Protein AF-A0A399IQY9-F1 (afdb_monomer_lite)

Radius of gyration: 13.83 Å; chains: 1; bounding box: 30×22×38 Å

Secondary structure (DSSP, 8-state):
--TT-EEEEEEEEHHHHHHH-GGGEETTEE---TTS---EEEE-HHHHHHHHHHTT-EEEEEEEEPPSSGGG--EEEEEEE-

Sequence (82 aa):
MKDNGIINFSGHEREYEEINYPHCLVGKKFFPYKDEGIDWEIFTIDELRELAQKSELNVLNCERGKIYREEEGTIIHCVCRK

pLDDT: mean 93.05, std 5.09, range [73.0, 97.56]

Structure (mmCIF, N/CA/C/O backbone):
data_AF-A0A399IQY9-F1
#
_entry.id   AF-A0A399IQY9-F1
#
loop_
_atom_site.group_PDB
_atom_site.id
_atom_site.type_symbol
_atom_site.label_atom_id
_atom_site.label_alt_id
_atom_site.label_comp_id
_atom_site.label_asym_id
_atom_site.label_entity_id
_atom_site.label_seq_id
_atom_site.pdbx_PDB_ins_code
_atom_site.Cartn_x
_atom_site.Cartn_y
_atom_site.Cartn_z
_atom_site.occupancy
_atom_site.B_iso_or_equiv
_atom_site.auth_seq_id
_atom_site.auth_comp_id
_atom_site.auth_asym_id
_atom_site.auth_atom_id
_atom_site.pdbx_PDB_model_num
ATOM 1 N N . MET A 1 1 ? -18.540 -5.123 9.717 1.00 73.00 1 MET A N 1
ATOM 2 C CA . MET A 1 1 ? -17.511 -5.264 10.773 1.00 73.00 1 MET A CA 1
ATOM 3 C C . MET A 1 1 ? -18.179 -5.076 12.121 1.00 73.00 1 MET A C 1
ATOM 5 O O . MET A 1 1 ? -19.136 -4.311 12.176 1.00 73.00 1 MET A O 1
ATOM 9 N N . LYS A 1 2 ? -17.725 -5.803 13.147 1.00 83.56 2 LYS A N 1
ATOM 10 C CA . LYS A 1 2 ? -18.197 -5.632 14.530 1.00 83.56 2 LYS A CA 1
ATOM 11 C C . LYS A 1 2 ? -17.765 -4.258 15.053 1.00 83.56 2 LYS A C 1
ATOM 13 O O . LYS A 1 2 ? -16.724 -3.768 14.616 1.00 83.56 2 LYS A O 1
ATOM 18 N N . ASP A 1 3 ? -18.535 -3.682 15.968 1.00 86.75 3 ASP A N 1
ATOM 19 C CA . ASP A 1 3 ? -18.182 -2.421 16.631 1.00 86.75 3 ASP A CA 1
ATOM 20 C C . ASP A 1 3 ? -16.824 -2.552 17.331 1.00 86.75 3 ASP A C 1
ATOM 22 O O . ASP A 1 3 ? -16.531 -3.597 17.926 1.00 86.75 3 ASP A O 1
ATOM 26 N N . ASN A 1 4 ? -15.980 -1.519 17.230 1.00 89.88 4 ASN A N 1
ATOM 27 C CA . ASN A 1 4 ? -14.583 -1.524 17.681 1.00 89.88 4 ASN A CA 1
ATOM 28 C C . ASN A 1 4 ? -13.694 -2.591 17.015 1.00 89.88 4 ASN A C 1
ATOM 30 O O . ASN A 1 4 ? -12.596 -2.883 17.499 1.00 89.88 4 ASN A O 1
ATOM 34 N N . GLY A 1 5 ? -14.143 -3.183 15.907 1.00 94.50 5 GLY A N 1
ATOM 35 C CA . GLY A 1 5 ? -13.357 -4.134 15.134 1.00 94.50 5 GLY A CA 1
ATOM 36 C C . GLY A 1 5 ? -12.121 -3.474 14.529 1.00 94.50 5 GLY A C 1
ATOM 37 O O . GLY A 1 5 ? -12.184 -2.344 14.046 1.00 94.50 5 GLY A O 1
ATOM 38 N N . ILE A 1 6 ? -11.002 -4.198 14.533 1.00 96.19 6 ILE A N 1
ATOM 39 C CA . ILE A 1 6 ? -9.790 -3.798 13.818 1.00 96.19 6 ILE A CA 1
ATOM 40 C C . ILE A 1 6 ? -9.861 -4.330 12.391 1.00 96.19 6 ILE A C 1
ATOM 42 O O . ILE A 1 6 ? -10.148 -5.510 12.177 1.00 96.19 6 ILE A O 1
ATOM 46 N N . ILE A 1 7 ? -9.580 -3.459 11.429 1.00 94.94 7 ILE A N 1
ATOM 47 C CA . ILE A 1 7 ? -9.393 -3.808 10.024 1.00 94.94 7 ILE A CA 1
ATOM 48 C C . ILE A 1 7 ? -7.975 -3.442 9.605 1.00 94.94 7 ILE A C 1
ATOM 50 O O . ILE A 1 7 ? -7.431 -2.416 10.012 1.00 94.94 7 ILE A O 1
ATOM 54 N N . ASN A 1 8 ? -7.382 -4.310 8.798 1.00 93.69 8 ASN A N 1
ATOM 55 C CA . ASN A 1 8 ? -6.103 -4.087 8.157 1.00 93.69 8 ASN A CA 1
ATOM 56 C C . ASN A 1 8 ? -6.312 -4.197 6.645 1.00 93.69 8 ASN A C 1
ATOM 58 O O . ASN A 1 8 ? -6.953 -5.145 6.188 1.00 93.69 8 ASN A O 1
ATOM 62 N N . PHE A 1 9 ? -5.792 -3.229 5.900 1.00 93.62 9 PHE A N 1
ATOM 63 C CA . PHE A 1 9 ? -5.730 -3.263 4.446 1.00 93.62 9 PHE A CA 1
ATOM 64 C C . PHE A 1 9 ? -4.389 -2.710 3.959 1.00 93.62 9 PHE A C 1
ATOM 66 O O . PHE A 1 9 ? -3.659 -2.048 4.703 1.00 93.62 9 PHE A O 1
ATOM 73 N N . SER A 1 10 ? -4.073 -2.977 2.696 1.00 94.44 10 SER A N 1
ATOM 74 C CA . SER A 1 10 ? -2.864 -2.483 2.047 1.00 94.44 10 SER A CA 1
ATOM 75 C C . SER A 1 10 ? -3.116 -2.089 0.596 1.00 94.44 10 SER A C 1
ATOM 77 O O . SER A 1 10 ? -4.035 -2.610 -0.032 1.00 94.44 10 SER A O 1
ATOM 79 N N . GLY A 1 11 ? -2.272 -1.208 0.065 1.00 94.94 11 GLY A N 1
ATOM 80 C CA . GLY A 1 11 ? -2.202 -0.857 -1.358 1.00 94.94 11 GLY A CA 1
ATOM 81 C C . GLY A 1 11 ? -0.753 -0.614 -1.776 1.00 94.94 11 GLY A C 1
ATOM 82 O O . GLY A 1 11 ? 0.095 -0.430 -0.906 1.00 94.94 11 GLY A O 1
ATOM 83 N N . HIS A 1 12 ? -0.448 -0.629 -3.074 1.00 96.38 12 HIS A N 1
ATOM 84 C CA . HIS A 1 12 ? 0.917 -0.373 -3.551 1.00 96.38 12 HIS A CA 1
ATOM 85 C C . HIS A 1 12 ? 1.277 1.108 -3.420 1.00 96.38 12 HIS A C 1
ATOM 87 O O . HIS A 1 12 ? 0.416 1.978 -3.578 1.00 96.38 12 HIS A O 1
ATOM 93 N N . GLU A 1 13 ? 2.531 1.407 -3.087 1.00 96.31 13 GLU A N 1
ATOM 94 C CA . GLU A 1 13 ? 2.950 2.776 -2.798 1.00 96.31 13 GLU A CA 1
ATOM 95 C C . GLU A 1 13 ? 3.464 3.497 -4.042 1.00 96.31 13 GLU A C 1
ATOM 97 O O . GLU A 1 13 ? 4.475 3.131 -4.633 1.00 96.31 13 GLU A O 1
ATOM 102 N N . ARG A 1 14 ? 2.788 4.583 -4.40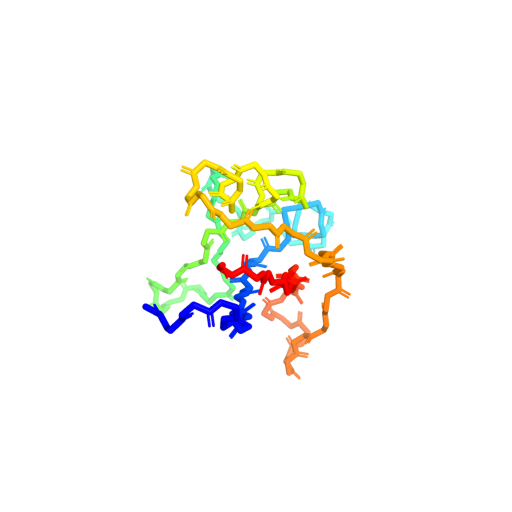6 1.00 97.00 14 ARG A N 1
ATOM 103 C CA . ARG A 1 14 ? 3.074 5.329 -5.630 1.00 97.00 14 ARG A CA 1
ATOM 104 C C . ARG A 1 14 ? 4.502 5.873 -5.691 1.00 97.00 14 ARG A C 1
ATOM 106 O O . ARG A 1 14 ? 5.141 5.719 -6.721 1.00 97.00 14 ARG A O 1
ATOM 113 N N . GLU A 1 15 ? 4.992 6.505 -4.625 1.00 95.56 15 GLU A N 1
ATOM 114 C CA . GLU A 1 15 ? 6.285 7.209 -4.654 1.00 95.56 15 GLU A CA 1
ATOM 115 C C . GLU A 1 15 ? 7.457 6.252 -4.915 1.00 95.56 15 GLU A C 1
ATOM 117 O O . GLU A 1 15 ? 8.358 6.549 -5.698 1.00 95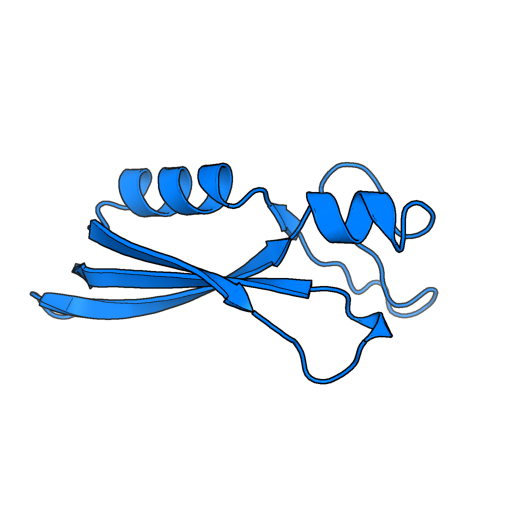.56 15 GLU A O 1
ATOM 122 N N . TYR A 1 16 ? 7.440 5.077 -4.294 1.00 94.69 16 TYR A N 1
ATOM 123 C CA . TYR A 1 16 ? 8.437 4.038 -4.480 1.00 94.69 16 TYR A CA 1
ATOM 124 C C . TYR A 1 16 ? 8.351 3.447 -5.879 1.00 94.69 16 TYR A C 1
ATOM 126 O O . TYR A 1 16 ? 9.400 3.313 -6.513 1.00 94.69 16 TYR A O 1
ATOM 134 N N . GLU A 1 17 ? 7.153 3.142 -6.390 1.00 95.38 17 GLU A N 1
ATOM 135 C CA . GLU A 1 17 ? 7.055 2.611 -7.754 1.00 95.38 17 GLU A CA 1
ATOM 136 C C . GLU A 1 17 ? 7.485 3.649 -8.802 1.00 95.38 17 GLU A C 1
ATOM 138 O O . GLU A 1 17 ? 8.151 3.299 -9.774 1.00 95.38 17 GLU A O 1
ATOM 143 N N . GLU A 1 18 ? 7.184 4.936 -8.594 1.00 96.25 18 GLU A N 1
ATOM 144 C CA . GLU A 1 18 ? 7.627 6.032 -9.471 1.00 96.25 18 GLU A CA 1
ATOM 145 C C . GLU A 1 18 ? 9.153 6.173 -9.502 1.00 96.25 18 GLU A C 1
ATOM 147 O O . GLU A 1 18 ? 9.727 6.450 -10.558 1.00 96.25 18 GLU A O 1
ATOM 152 N N . ILE A 1 19 ? 9.822 5.950 -8.368 1.00 95.69 19 ILE A N 1
ATOM 153 C CA . ILE A 1 19 ? 11.284 6.031 -8.263 1.00 95.69 19 ILE A CA 1
ATOM 154 C C . ILE A 1 19 ? 11.962 4.785 -8.847 1.00 95.69 19 ILE A C 1
ATOM 156 O O . ILE A 1 19 ? 12.951 4.909 -9.572 1.00 95.69 19 ILE A O 1
ATOM 160 N N . ASN A 1 20 ? 11.469 3.590 -8.518 1.00 94.62 20 ASN A N 1
ATOM 161 C CA . ASN A 1 20 ? 12.184 2.336 -8.783 1.00 94.62 20 ASN A CA 1
ATOM 162 C C . ASN A 1 20 ? 11.733 1.650 -10.079 1.00 94.62 20 ASN A C 1
ATOM 164 O O . ASN A 1 20 ? 12.547 1.018 -10.754 1.00 94.62 20 ASN A O 1
ATOM 168 N N . TYR A 1 21 ? 10.466 1.814 -10.466 1.00 94.12 21 TYR A N 1
ATOM 169 C CA . TYR A 1 21 ? 9.862 1.115 -11.603 1.00 94.12 21 TYR A CA 1
ATOM 170 C C . TYR A 1 21 ? 9.034 2.031 -12.524 1.00 94.12 21 TYR A C 1
ATOM 172 O O . TYR A 1 21 ? 7.943 1.648 -12.947 1.00 94.12 21 TYR A O 1
ATOM 180 N N . PRO A 1 22 ? 9.538 3.210 -12.943 1.00 95.25 22 PRO A N 1
ATOM 181 C CA . PRO A 1 22 ? 8.754 4.163 -13.739 1.00 95.25 22 PRO A CA 1
ATOM 182 C C . PRO A 1 22 ? 8.274 3.601 -15.087 1.00 95.25 22 PRO A C 1
ATOM 184 O O . PRO A 1 22 ? 7.263 4.039 -15.628 1.00 95.25 22 PRO A O 1
ATOM 187 N N . HIS A 1 23 ? 8.986 2.615 -15.640 1.00 94.25 23 HIS A N 1
ATOM 188 C CA . HIS A 1 23 ? 8.640 1.947 -16.898 1.00 94.25 23 HIS A CA 1
ATOM 189 C C . HIS A 1 2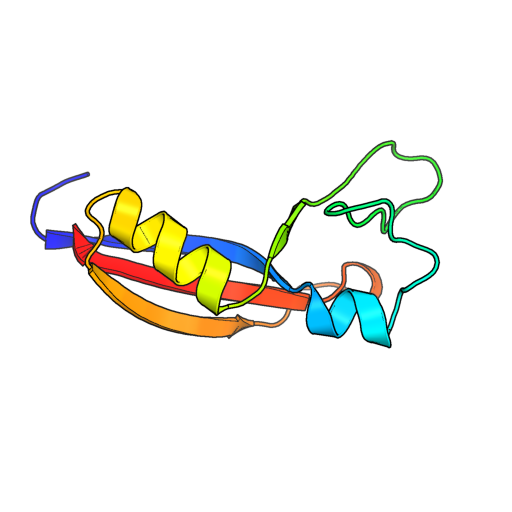3 ? 7.501 0.926 -16.757 1.00 94.25 23 HIS A C 1
ATOM 191 O O . HIS A 1 23 ? 6.976 0.459 -17.767 1.00 94.25 23 HIS A O 1
ATOM 197 N N . CYS A 1 24 ? 7.114 0.599 -15.525 1.00 94.50 24 CYS A N 1
ATOM 198 C CA . CYS A 1 24 ? 6.008 -0.293 -15.201 1.00 94.50 24 CYS A CA 1
ATOM 199 C C . CYS A 1 24 ? 4.726 0.481 -14.853 1.00 94.50 24 CYS A C 1
ATOM 201 O O . CYS A 1 24 ? 3.769 -0.121 -14.371 1.00 94.50 24 CYS A O 1
ATOM 203 N N . LEU A 1 25 ? 4.687 1.804 -15.054 1.00 95.12 25 LEU A N 1
ATOM 204 C CA . LEU A 1 25 ? 3.560 2.650 -14.657 1.00 95.12 25 LEU A CA 1
ATOM 205 C C . LEU A 1 25 ? 2.744 3.133 -15.851 1.00 95.12 25 LEU A C 1
ATOM 207 O O . LEU A 1 25 ? 3.278 3.659 -16.828 1.00 95.12 25 LEU A O 1
ATOM 211 N N . VAL A 1 26 ? 1.422 3.031 -15.725 1.00 95.06 26 VAL A N 1
ATOM 212 C CA . VAL A 1 26 ? 0.469 3.669 -16.642 1.00 95.06 26 VAL A CA 1
ATOM 213 C C . VAL A 1 26 ? -0.622 4.342 -15.815 1.00 95.06 26 VAL A C 1
ATOM 215 O O . VAL A 1 26 ? -1.520 3.695 -15.277 1.00 95.06 26 VAL A O 1
ATOM 218 N N . GLY A 1 27 ? -0.553 5.669 -15.696 1.00 94.31 27 GLY A N 1
ATOM 219 C CA . GLY A 1 27 ? -1.469 6.427 -14.842 1.00 94.31 27 GLY A CA 1
ATOM 220 C C . GLY A 1 27 ? -1.302 6.057 -13.364 1.00 94.31 27 GLY A C 1
ATOM 221 O O . GLY A 1 27 ? -0.204 6.144 -12.833 1.00 94.31 27 GLY A O 1
ATOM 222 N N . LYS A 1 28 ? -2.392 5.648 -12.698 1.00 95.50 28 LYS A N 1
ATOM 223 C CA . LYS A 1 28 ? -2.396 5.207 -11.285 1.00 95.50 28 LYS A CA 1
ATOM 224 C C . LYS A 1 28 ? -2.273 3.683 -11.119 1.00 95.50 28 LYS A C 1
ATOM 226 O O . LYS A 1 28 ? -2.719 3.141 -10.111 1.00 95.50 28 LYS A O 1
ATOM 231 N N . LYS A 1 29 ? -1.717 2.993 -12.114 1.00 96.00 29 LYS A N 1
ATOM 232 C CA . LYS A 1 29 ? -1.568 1.535 -12.124 1.00 96.00 29 LYS A CA 1
ATOM 233 C C . LYS A 1 29 ? -0.103 1.143 -12.296 1.00 96.00 29 LYS A C 1
ATOM 235 O O . LYS A 1 29 ? 0.606 1.763 -13.093 1.00 96.00 29 LYS A O 1
ATOM 240 N N . PHE A 1 30 ? 0.306 0.104 -11.579 1.00 95.81 30 PHE A N 1
ATOM 241 C CA . PHE A 1 30 ? 1.623 -0.522 -11.633 1.00 95.81 30 PHE A CA 1
ATOM 242 C C . PHE A 1 30 ? 1.512 -1.940 -12.195 1.00 95.81 30 PHE A C 1
ATOM 244 O O . PHE A 1 30 ? 0.714 -2.741 -11.716 1.00 95.81 30 PHE A O 1
ATOM 251 N N . PHE A 1 31 ? 2.314 -2.233 -13.217 1.00 95.12 31 PHE A N 1
ATOM 252 C CA . PHE A 1 31 ? 2.310 -3.473 -13.990 1.00 95.12 31 PHE A CA 1
ATOM 253 C C . PHE A 1 31 ? 3.648 -4.204 -13.792 1.00 95.12 31 PHE A C 1
ATOM 255 O O . PHE A 1 31 ? 4.547 -4.063 -14.624 1.00 95.12 31 PHE A O 1
ATOM 262 N N . PRO A 1 32 ? 3.819 -4.971 -12.700 1.00 91.19 32 PRO A N 1
ATOM 263 C CA . PRO A 1 32 ? 5.079 -5.668 -12.423 1.00 91.19 32 PRO A CA 1
ATOM 264 C C . PRO A 1 32 ? 5.370 -6.798 -13.425 1.00 91.19 32 PRO A C 1
ATOM 266 O O . PRO A 1 32 ? 6.523 -7.181 -13.617 1.00 91.19 32 PRO A O 1
ATOM 269 N N . TYR A 1 33 ? 4.337 -7.317 -14.096 1.00 90.81 33 TYR A N 1
ATOM 270 C CA . TYR A 1 33 ? 4.430 -8.474 -14.983 1.00 90.81 33 TYR A CA 1
ATOM 271 C C . TYR A 1 33 ? 4.028 -8.111 -16.415 1.00 90.81 33 TYR A C 1
ATOM 273 O O . TYR A 1 33 ? 2.877 -7.779 -16.693 1.00 90.81 33 TYR A O 1
ATOM 281 N N . LYS A 1 34 ? 4.981 -8.219 -17.347 1.00 81.75 34 LYS A N 1
ATOM 282 C CA . LYS A 1 34 ? 4.825 -7.786 -18.745 1.00 81.75 34 LYS A CA 1
ATOM 283 C C . LYS A 1 34 ? 3.696 -8.497 -19.504 1.00 81.75 34 LYS A C 1
ATOM 285 O O . LYS A 1 34 ? 3.024 -7.864 -20.312 1.00 81.75 34 LYS A O 1
ATOM 290 N N . ASP A 1 35 ? 3.498 -9.788 -19.246 1.00 82.31 35 ASP A N 1
ATOM 291 C CA . ASP A 1 35 ? 2.621 -10.650 -20.051 1.00 82.31 35 ASP A CA 1
ATOM 292 C C . ASP A 1 35 ? 1.400 -11.172 -19.275 1.00 82.31 35 ASP A C 1
ATOM 294 O O . ASP A 1 35 ? 0.592 -11.919 -19.824 1.00 82.31 35 ASP A O 1
ATOM 298 N N . GLU A 1 36 ? 1.241 -10.786 -18.005 1.00 78.56 36 GLU A N 1
ATOM 299 C CA . GLU A 1 36 ? 0.213 -11.381 -17.139 1.00 78.56 36 GLU A CA 1
ATOM 300 C C . GLU A 1 36 ? -1.077 -10.553 -17.057 1.00 78.56 36 GLU A C 1
ATOM 302 O O . GLU A 1 36 ? -2.074 -11.029 -16.525 1.00 78.56 36 GLU A O 1
ATOM 307 N N . GLY A 1 37 ? -1.115 -9.335 -17.611 1.00 84.44 37 GLY A N 1
ATOM 308 C CA . GLY A 1 37 ? -2.296 -8.461 -17.516 1.00 84.44 37 GLY A CA 1
ATOM 309 C C . GLY A 1 37 ? -2.704 -8.140 -16.070 1.00 84.44 37 GLY A C 1
ATOM 310 O O . GLY A 1 37 ? -3.835 -7.722 -15.832 1.00 84.44 37 GLY A O 1
ATOM 311 N N . ILE A 1 38 ? -1.795 -8.370 -15.118 1.00 89.56 38 ILE A N 1
ATOM 312 C CA . ILE A 1 38 ? -1.958 -8.111 -13.692 1.00 89.56 38 ILE A CA 1
ATOM 313 C C . ILE A 1 38 ? -1.439 -6.708 -13.415 1.00 89.56 38 ILE A C 1
ATOM 315 O O . ILE A 1 38 ? -0.313 -6.367 -13.785 1.00 89.56 38 ILE A O 1
ATOM 319 N N . ASP A 1 39 ? -2.264 -5.914 -12.743 1.00 93.62 39 ASP A N 1
ATOM 320 C CA . ASP A 1 39 ? -1.918 -4.565 -12.335 1.00 93.62 39 ASP A CA 1
ATOM 321 C C . ASP A 1 39 ? -2.406 -4.262 -10.923 1.00 93.62 39 ASP A C 1
ATOM 323 O O . ASP A 1 39 ? -3.421 -4.793 -10.465 1.00 93.62 39 ASP A O 1
ATOM 327 N N . TRP A 1 40 ? -1.670 -3.388 -10.249 1.00 94.25 40 TRP A N 1
ATOM 328 C CA . TRP A 1 40 ? -2.003 -2.890 -8.926 1.00 94.25 40 TRP A CA 1
ATOM 329 C C . TRP A 1 40 ? -2.300 -1.401 -8.990 1.00 94.25 40 TRP A C 1
ATOM 331 O O . TRP A 1 40 ? -1.547 -0.634 -9.592 1.00 94.25 40 TRP A O 1
ATOM 341 N N . GLU A 1 41 ? -3.370 -0.964 -8.329 1.00 96.06 41 GLU A N 1
ATOM 342 C CA . GLU A 1 41 ? -3.556 0.463 -8.082 1.00 96.06 41 GLU A CA 1
ATOM 343 C C . GLU A 1 41 ? -2.504 0.958 -7.084 1.00 96.06 41 GLU A C 1
ATOM 345 O O . GLU A 1 41 ? -2.255 0.325 -6.052 1.00 96.06 41 GLU A O 1
ATOM 350 N N . ILE A 1 42 ? -1.899 2.103 -7.401 1.00 97.25 42 ILE A N 1
ATOM 351 C CA . ILE A 1 42 ? -0.872 2.733 -6.568 1.00 97.25 42 I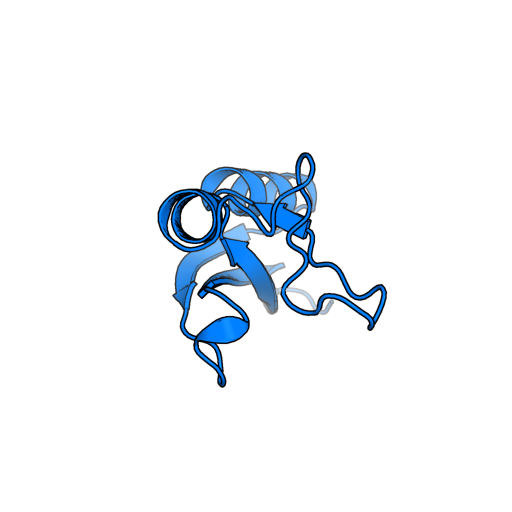LE A CA 1
ATOM 352 C C . ILE A 1 42 ? -1.406 3.991 -5.889 1.00 97.25 42 ILE A C 1
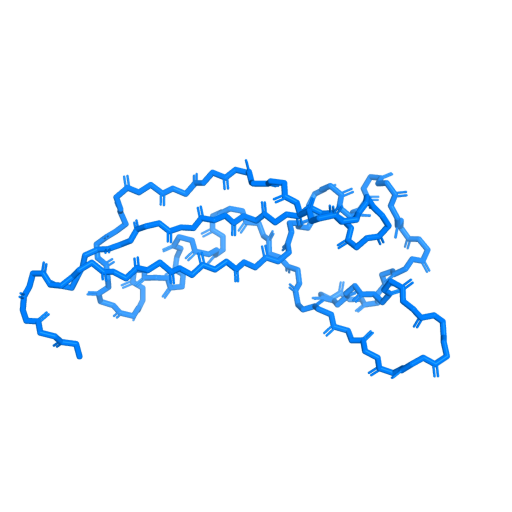ATOM 354 O O . ILE A 1 42 ? -2.067 4.836 -6.509 1.00 97.25 42 ILE A O 1
ATOM 358 N N . PHE A 1 43 ? -1.051 4.155 -4.621 1.00 97.56 43 PHE A N 1
ATOM 359 C CA . PHE A 1 43 ? -1.554 5.208 -3.748 1.00 97.56 43 PHE A CA 1
ATOM 360 C C . PHE A 1 43 ? -0.421 5.918 -3.021 1.00 97.56 43 PHE A C 1
ATOM 362 O O . PHE A 1 43 ? 0.618 5.327 -2.730 1.00 97.56 43 PHE A O 1
ATOM 369 N N . THR A 1 44 ? -0.636 7.180 -2.670 1.00 96.69 44 THR A N 1
ATOM 370 C CA . THR A 1 44 ? 0.142 7.803 -1.594 1.00 96.69 44 THR A CA 1
ATOM 371 C C . THR A 1 44 ? -0.403 7.358 -0.233 1.00 96.69 44 THR A C 1
ATOM 373 O O . THR A 1 44 ? -1.553 6.920 -0.114 1.00 96.69 44 THR A O 1
ATOM 376 N N . ILE A 1 45 ? 0.406 7.491 0.824 1.00 96.31 45 ILE A N 1
ATOM 377 C CA . ILE A 1 45 ? -0.044 7.204 2.198 1.00 96.31 45 ILE A CA 1
ATOM 378 C C . ILE A 1 45 ? -1.277 8.043 2.549 1.00 96.31 45 ILE A C 1
ATOM 380 O O . ILE A 1 45 ? -2.222 7.532 3.153 1.00 96.31 45 ILE A O 1
ATOM 384 N N . ASP A 1 46 ? -1.294 9.310 2.143 1.00 96.44 46 ASP A N 1
ATOM 385 C CA . ASP A 1 46 ? -2.396 10.215 2.454 1.00 96.44 46 ASP A CA 1
ATOM 386 C C . ASP A 1 46 ? -3.669 9.878 1.667 1.00 96.44 46 ASP A C 1
ATOM 388 O O . ASP A 1 46 ? -4.752 9.914 2.247 1.00 96.44 46 ASP A O 1
ATOM 392 N N . GLU A 1 47 ? -3.567 9.430 0.407 1.00 96.81 47 GLU A N 1
ATOM 393 C CA . GLU A 1 47 ? -4.733 8.939 -0.345 1.00 96.81 47 GLU A CA 1
ATOM 394 C C . GLU A 1 47 ? -5.403 7.752 0.372 1.00 96.81 47 GLU A C 1
ATOM 396 O O . GLU A 1 47 ? -6.627 7.733 0.516 1.00 96.81 47 GLU A O 1
ATOM 401 N N . LEU A 1 48 ? -4.627 6.784 0.878 1.00 96.12 48 LEU A N 1
ATOM 402 C CA . LEU A 1 48 ? -5.191 5.652 1.628 1.00 96.12 48 LEU A CA 1
ATOM 403 C C . LEU A 1 48 ? -5.807 6.077 2.965 1.00 96.12 48 LEU A C 1
ATOM 405 O O . LEU A 1 48 ? -6.874 5.577 3.333 1.00 96.12 48 LEU A O 1
ATOM 409 N N . ARG A 1 49 ? -5.180 7.019 3.680 1.00 96.56 49 ARG A N 1
ATOM 410 C CA . ARG A 1 49 ? -5.739 7.583 4.920 1.00 96.56 49 ARG A CA 1
ATOM 411 C C . ARG A 1 49 ? -7.070 8.280 4.664 1.00 96.56 49 ARG A C 1
ATOM 413 O O . ARG A 1 49 ? -8.034 8.033 5.387 1.00 96.56 49 ARG A O 1
ATOM 420 N N . GLU A 1 50 ? -7.137 9.110 3.628 1.00 96.94 50 GLU A N 1
ATOM 421 C CA . GLU A 1 50 ? -8.366 9.803 3.247 1.00 96.94 50 GLU A CA 1
ATOM 422 C C . GLU A 1 50 ? -9.477 8.827 2.850 1.00 96.94 50 GLU A C 1
ATOM 424 O O . GLU A 1 50 ? -10.630 9.022 3.236 1.00 96.94 50 GLU A O 1
ATOM 429 N N . LEU A 1 51 ? -9.155 7.778 2.086 1.00 95.94 51 LEU A N 1
ATOM 430 C CA . LEU A 1 51 ? -10.128 6.755 1.691 1.00 95.94 51 LEU A CA 1
ATOM 431 C C . LEU A 1 51 ? -10.683 5.999 2.905 1.00 95.94 51 LEU A C 1
ATOM 433 O O . LEU A 1 51 ? -11.892 5.763 2.980 1.00 95.94 51 LEU A O 1
ATOM 437 N N . ALA A 1 52 ? -9.831 5.674 3.880 1.00 95.56 52 ALA A N 1
ATOM 438 C CA . ALA A 1 52 ? -10.266 5.053 5.127 1.00 95.56 52 ALA A CA 1
ATOM 439 C C . ALA A 1 52 ? -11.205 5.969 5.922 1.00 95.56 52 ALA A C 1
ATOM 441 O O . ALA A 1 52 ? -12.290 5.545 6.318 1.00 95.56 52 ALA A O 1
ATOM 442 N N . GLN A 1 53 ? -10.838 7.240 6.083 1.00 95.44 53 GLN A N 1
ATOM 443 C CA . GLN A 1 53 ? -11.665 8.225 6.786 1.00 95.44 53 GLN A CA 1
ATOM 444 C C . GLN A 1 53 ? -13.018 8.443 6.094 1.00 95.44 53 GLN A C 1
ATOM 446 O O . GLN A 1 53 ? -14.052 8.466 6.761 1.00 95.44 53 GLN A O 1
ATOM 451 N N . LYS A 1 54 ? -13.037 8.530 4.756 1.00 96.94 54 LYS A N 1
ATOM 452 C CA . LYS A 1 54 ? -14.272 8.601 3.946 1.00 96.94 54 LYS A CA 1
ATOM 453 C C . LYS A 1 54 ? -15.145 7.351 4.087 1.00 96.94 54 LYS A C 1
ATOM 455 O O . LYS A 1 54 ? -16.344 7.423 3.846 1.00 96.94 54 LYS A O 1
ATOM 460 N N . SER A 1 55 ? -14.551 6.232 4.492 1.00 94.44 55 SER A N 1
ATOM 461 C CA . SER A 1 55 ? -15.235 4.967 4.775 1.00 94.44 55 SER A CA 1
ATOM 462 C C . SER A 1 55 ? -15.627 4.815 6.251 1.00 94.44 55 SER A C 1
ATOM 464 O O . SER A 1 55 ? -15.891 3.699 6.695 1.00 94.44 55 SER A O 1
ATOM 466 N N . GLU A 1 56 ? -15.636 5.915 7.012 1.00 94.62 56 GLU A N 1
ATOM 467 C CA . GLU A 1 56 ? -15.981 5.953 8.441 1.00 94.62 56 GLU A CA 1
ATOM 468 C C . GLU A 1 56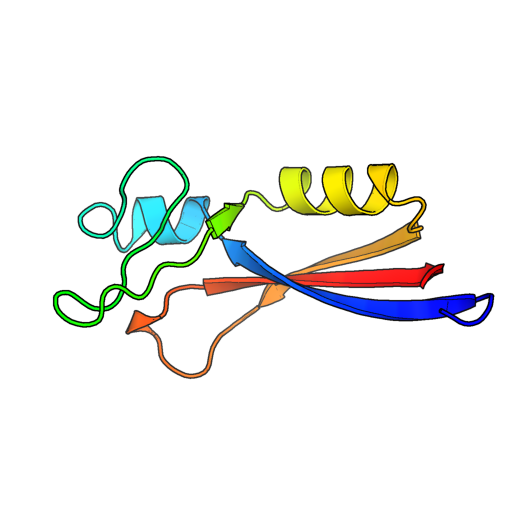 ? -15.051 5.095 9.317 1.00 94.62 56 GLU A C 1
ATOM 470 O O . GLU A 1 56 ? -15.439 4.615 10.381 1.00 94.62 56 GLU A O 1
ATOM 475 N N . LEU A 1 57 ? -13.806 4.890 8.876 1.00 95.50 57 LEU A N 1
ATOM 476 C CA . LEU A 1 57 ? -12.784 4.193 9.647 1.00 95.50 57 LEU A CA 1
ATOM 477 C C . LEU A 1 57 ? -11.888 5.186 10.387 1.00 95.50 57 LEU A C 1
ATOM 479 O O . LEU A 1 57 ? -11.383 6.154 9.814 1.00 95.50 57 LEU A O 1
ATOM 483 N N . ASN A 1 58 ? -11.614 4.898 11.656 1.00 96.31 58 ASN A N 1
ATOM 484 C CA . ASN A 1 58 ? -10.596 5.601 12.422 1.00 96.31 58 ASN A CA 1
ATOM 485 C C . ASN A 1 58 ? -9.213 5.009 12.116 1.00 96.31 58 ASN A C 1
ATOM 487 O O . ASN A 1 58 ? -8.929 3.869 12.493 1.00 96.31 58 ASN A O 1
ATOM 491 N N . VAL A 1 59 ? -8.355 5.775 11.442 1.00 96.81 59 VAL A N 1
ATOM 492 C CA . VAL A 1 59 ? -6.990 5.354 11.101 1.00 96.81 59 VAL A CA 1
ATOM 493 C C . VAL A 1 59 ? -6.123 5.334 12.358 1.00 96.81 59 VAL A C 1
ATOM 495 O O . VAL A 1 59 ? -5.894 6.368 12.979 1.00 96.81 59 VAL A O 1
ATOM 498 N N . LEU A 1 60 ? -5.610 4.157 12.717 1.00 96.88 60 LEU A N 1
ATOM 499 C CA . LEU A 1 60 ? -4.692 3.988 13.846 1.00 96.88 60 LEU A CA 1
ATOM 500 C C . LEU A 1 60 ? -3.231 4.114 13.406 1.00 96.88 60 LEU A C 1
ATOM 502 O O . LEU A 1 60 ? -2.435 4.740 14.098 1.00 96.88 60 LEU A O 1
ATOM 506 N N . ASN A 1 61 ? -2.883 3.510 12.267 1.00 96.75 61 ASN A N 1
ATOM 507 C CA . ASN A 1 61 ? -1.557 3.604 11.661 1.00 96.75 61 ASN A CA 1
ATOM 508 C C . ASN A 1 61 ? -1.662 3.445 10.139 1.00 96.75 61 ASN A C 1
ATOM 510 O O . ASN A 1 61 ? -2.514 2.694 9.668 1.00 96.75 61 ASN A O 1
ATOM 514 N N . CYS A 1 62 ? -0.777 4.105 9.395 1.00 96.62 62 CYS A N 1
ATOM 515 C CA . CYS A 1 62 ? -0.477 3.773 8.004 1.00 96.62 62 CYS A CA 1
ATOM 516 C C . CYS A 1 62 ? 1.022 3.952 7.785 1.00 96.62 62 CYS A C 1
ATOM 518 O O . CYS A 1 62 ? 1.536 5.053 8.004 1.00 96.62 62 CYS A O 1
ATOM 520 N N . GLU A 1 63 ? 1.694 2.896 7.343 1.00 95.50 63 GLU A N 1
ATOM 521 C CA . GLU A 1 63 ? 3.145 2.856 7.185 1.00 95.50 63 GLU A CA 1
ATOM 522 C C . GLU A 1 63 ? 3.561 2.039 5.964 1.00 95.50 63 GLU A C 1
ATOM 524 O O . GLU A 1 63 ? 2.802 1.220 5.444 1.00 95.50 63 GLU A O 1
ATOM 529 N N . ARG A 1 64 ? 4.788 2.279 5.499 1.00 94.56 64 ARG A N 1
ATOM 530 C CA . ARG A 1 64 ? 5.364 1.565 4.362 1.00 94.56 64 ARG A CA 1
ATOM 531 C C . ARG A 1 64 ? 5.751 0.150 4.811 1.00 94.56 64 ARG A C 1
ATOM 533 O O . ARG A 1 64 ? 6.558 -0.023 5.723 1.00 94.56 64 ARG A O 1
ATOM 540 N N . GLY A 1 65 ? 5.139 -0.849 4.191 1.00 88.81 65 GLY A N 1
ATOM 541 C CA . GLY A 1 65 ? 5.405 -2.264 4.407 1.00 88.81 65 GLY A CA 1
ATOM 542 C C . GLY A 1 65 ? 6.300 -2.841 3.315 1.00 88.81 65 GLY A C 1
ATOM 543 O O . GLY A 1 65 ? 6.474 -2.256 2.249 1.00 88.81 65 GLY A O 1
ATOM 544 N N . LYS A 1 66 ? 6.853 -4.024 3.580 1.00 82.25 66 LYS A N 1
ATOM 545 C CA . LYS A 1 66 ? 7.572 -4.813 2.577 1.00 82.25 66 LYS A CA 1
ATOM 546 C C . LYS A 1 66 ? 6.679 -5.931 2.070 1.00 82.25 66 LYS A C 1
ATOM 548 O O . LYS A 1 66 ? 5.904 -6.506 2.831 1.00 82.25 66 LYS A O 1
ATOM 553 N N . ILE A 1 67 ? 6.847 -6.254 0.804 1.00 84.75 67 ILE A N 1
ATOM 554 C CA . ILE A 1 67 ? 6.233 -7.412 0.166 1.00 84.75 67 ILE A CA 1
ATOM 555 C C . ILE A 1 67 ? 7.238 -8.556 0.057 1.00 84.75 67 ILE A C 1
ATOM 557 O O . ILE A 1 67 ? 8.412 -8.406 0.398 1.00 84.75 67 ILE A O 1
ATOM 561 N N . TYR A 1 68 ? 6.760 -9.720 -0.375 1.00 82.25 68 TYR A N 1
ATOM 562 C CA . TYR A 1 68 ? 7.565 -10.935 -0.403 1.00 82.25 68 TYR A CA 1
ATOM 563 C C . TYR A 1 68 ? 8.651 -10.914 -1.491 1.00 82.25 68 TYR A C 1
ATOM 565 O O . TYR A 1 68 ? 9.746 -11.421 -1.251 1.00 82.25 68 TYR A O 1
ATOM 573 N N . ARG A 1 69 ? 8.362 -10.327 -2.659 1.00 86.06 69 ARG A N 1
ATOM 574 C CA . ARG A 1 69 ? 9.282 -10.228 -3.800 1.00 86.06 69 ARG A CA 1
ATOM 575 C C . ARG A 1 69 ? 9.568 -8.772 -4.128 1.00 86.06 69 ARG A C 1
ATOM 577 O O . ARG A 1 69 ? 8.632 -7.997 -4.247 1.00 86.06 69 ARG A O 1
ATOM 584 N N . GLU A 1 70 ? 10.831 -8.391 -4.286 1.00 83.25 70 GLU A N 1
ATOM 585 C CA . GLU A 1 70 ? 11.196 -6.983 -4.512 1.00 83.25 70 GLU A CA 1
ATOM 586 C C . GLU A 1 70 ? 10.627 -6.429 -5.828 1.00 83.25 70 GLU A C 1
ATOM 588 O O . GLU A 1 70 ? 10.259 -5.254 -5.889 1.00 83.25 70 GLU A O 1
ATOM 593 N N . GLU A 1 71 ? 10.497 -7.271 -6.859 1.00 85.62 71 GLU A N 1
ATOM 594 C CA . GLU A 1 71 ? 9.946 -6.901 -8.168 1.00 85.62 71 GLU A CA 1
ATOM 595 C C . GLU A 1 71 ? 8.450 -6.555 -8.144 1.00 85.62 71 GLU A C 1
ATOM 597 O O . GLU A 1 71 ? 7.942 -5.920 -9.065 1.00 85.62 71 GLU A O 1
ATOM 602 N N . GLU A 1 72 ? 7.741 -6.941 -7.085 1.00 88.38 72 GLU A N 1
ATOM 603 C CA . GLU A 1 72 ? 6.336 -6.588 -6.889 1.00 88.38 72 GLU A CA 1
ATOM 604 C C . GLU A 1 72 ? 6.185 -5.187 -6.256 1.00 88.38 72 GLU A C 1
ATOM 606 O O . GLU A 1 72 ? 5.065 -4.770 -5.962 1.00 88.38 72 GLU A O 1
ATOM 611 N N . GLY A 1 73 ? 7.292 -4.468 -6.015 1.00 90.56 73 GLY A N 1
ATOM 612 C CA . GLY A 1 73 ? 7.285 -3.102 -5.500 1.00 90.56 73 GLY A CA 1
ATOM 613 C C . GLY A 1 73 ? 7.284 -2.956 -3.974 1.00 90.56 73 GLY A C 1
ATOM 614 O O . GLY A 1 73 ? 7.970 -3.667 -3.234 1.00 90.56 73 GLY A O 1
ATOM 615 N N . THR A 1 74 ? 6.531 -1.986 -3.467 1.00 94.75 74 THR A N 1
ATOM 616 C CA . THR A 1 74 ? 6.337 -1.761 -2.032 1.00 94.75 74 THR A CA 1
ATOM 617 C C . THR A 1 74 ? 4.878 -1.437 -1.736 1.00 94.75 74 THR A C 1
ATOM 619 O O . THR A 1 74 ? 4.141 -0.937 -2.584 1.00 94.75 74 THR A O 1
ATOM 622 N N . ILE A 1 75 ? 4.441 -1.717 -0.509 1.00 95.88 75 ILE A N 1
ATOM 623 C CA . ILE A 1 75 ? 3.059 -1.463 -0.094 1.00 95.88 75 ILE A CA 1
ATOM 624 C C . ILE A 1 75 ? 2.993 -0.429 1.018 1.00 95.88 75 ILE A C 1
ATOM 626 O O . ILE A 1 75 ? 3.930 -0.228 1.786 1.00 95.88 75 ILE A O 1
ATOM 630 N N . ILE A 1 76 ? 1.828 0.178 1.152 1.00 96.88 76 ILE A N 1
ATOM 631 C CA . ILE A 1 76 ? 1.389 0.887 2.341 1.00 96.88 76 ILE A CA 1
ATOM 632 C C . ILE A 1 76 ? 0.415 -0.034 3.054 1.00 96.88 76 ILE A C 1
ATOM 634 O O . ILE A 1 76 ? -0.555 -0.502 2.463 1.00 96.88 76 ILE A O 1
ATOM 638 N N . HIS A 1 77 ? 0.667 -0.276 4.328 1.00 95.62 77 HIS A N 1
ATOM 639 C CA . HIS A 1 77 ? -0.202 -1.020 5.219 1.00 95.62 77 HIS A CA 1
ATOM 640 C C . HIS A 1 77 ? -0.908 -0.037 6.156 1.00 95.62 77 HIS A C 1
ATOM 642 O O . HIS A 1 77 ? -0.249 0.790 6.783 1.00 95.62 77 HIS A O 1
ATOM 648 N N . CYS A 1 78 ? -2.230 -0.151 6.282 1.00 96.81 78 CYS A N 1
ATOM 649 C CA . CYS A 1 78 ? -3.037 0.653 7.191 1.00 96.81 78 CYS A CA 1
ATOM 650 C C . CYS A 1 78 ? -3.809 -0.221 8.186 1.00 96.81 78 CYS A C 1
ATOM 652 O O . CYS A 1 78 ? -4.516 -1.155 7.804 1.00 96.81 78 CYS A O 1
ATOM 654 N N . VAL A 1 79 ? -3.734 0.136 9.469 1.00 96.94 79 VAL A N 1
ATOM 655 C CA . VAL A 1 79 ? -4.581 -0.405 10.542 1.00 96.94 79 VAL A CA 1
ATOM 656 C C . VAL A 1 79 ? -5.630 0.632 10.892 1.00 96.94 79 VAL A C 1
ATOM 658 O O . VAL A 1 79 ? -5.296 1.769 11.230 1.00 96.94 79 VAL A O 1
ATOM 661 N N . CYS A 1 80 ? -6.896 0.235 10.879 1.00 96.75 80 CYS A N 1
ATOM 662 C CA . CYS A 1 80 ? -8.001 1.091 11.280 1.00 96.75 80 CYS A CA 1
ATOM 663 C C . CYS A 1 80 ? -8.927 0.402 12.283 1.00 96.75 80 CYS A C 1
ATOM 665 O O . CYS A 1 80 ? -8.926 -0.823 12.433 1.00 96.75 80 CYS A O 1
ATOM 667 N N . ARG A 1 81 ? -9.748 1.206 12.955 1.00 96.00 81 ARG A N 1
ATOM 668 C CA . ARG A 1 81 ? -10.840 0.762 13.821 1.00 96.00 81 ARG A CA 1
ATOM 669 C C . ARG A 1 81 ? -12.174 1.239 13.256 1.00 96.00 81 ARG A C 1
ATOM 671 O O . ARG A 1 81 ? -12.254 2.379 12.803 1.00 96.00 81 ARG A O 1
ATOM 678 N N . LYS A 1 82 ? -13.186 0.373 13.297 1.00 90.88 82 LYS A N 1
ATOM 679 C CA . LYS A 1 82 ? -14.582 0.748 13.051 1.00 90.88 82 LYS A CA 1
ATOM 680 C C . LYS A 1 82 ? -15.253 1.241 14.328 1.00 90.88 82 LYS A C 1
ATOM 682 O O . LYS A 1 82 ? -15.069 0.564 15.366 1.00 90.88 82 LYS A O 1
#

Organism: NCBI:txid225345

Foldseek 3Di:
DDAFDKDKDKFAADVFCCVPPVVQDDPQWGHLDDPPPDITGHDHQVRVVVVCVVVVWAWPDWDKADDPDPSVHTMIMTMTTD